Protein AF-A0A2S4VB01-F1 (afdb_monomer_lite)

Radius of gyration: 27.39 Å; chains: 1; bounding box: 59×39×83 Å

Structure (mmCIF, N/CA/C/O backbone):
data_AF-A0A2S4VB01-F1
#
_entry.id   AF-A0A2S4VB01-F1
#
loop_
_atom_site.group_PDB
_atom_site.id
_atom_site.type_symbol
_atom_site.label_atom_id
_atom_site.label_alt_id
_atom_site.label_comp_id
_atom_site.label_asym_id
_atom_site.label_entity_id
_atom_site.label_seq_id
_atom_site.pdbx_PDB_ins_code
_atom_site.Cartn_x
_atom_site.Cartn_y
_atom_site.Cartn_z
_atom_site.occupancy
_atom_site.B_iso_or_equiv
_atom_site.auth_seq_id
_atom_site.auth_comp_id
_atom_site.auth_asym_id
_atom_site.auth_atom_id
_atom_site.pdbx_PDB_model_num
ATOM 1 N N . MET A 1 1 ? 38.409 4.720 -45.500 1.00 62.50 1 MET A N 1
ATOM 2 C CA . MET A 1 1 ? 37.250 5.295 -44.773 1.00 62.50 1 MET A CA 1
ATOM 3 C C . MET A 1 1 ? 36.134 4.287 -44.474 1.00 62.50 1 MET A C 1
ATOM 5 O O . MET A 1 1 ? 35.565 4.387 -43.400 1.00 62.50 1 MET A O 1
ATOM 9 N N . GLN A 1 2 ? 35.847 3.297 -45.333 1.00 64.12 2 GLN A N 1
ATOM 10 C CA . GLN A 1 2 ? 34.682 2.405 -45.160 1.00 64.12 2 GLN A CA 1
ATOM 11 C C . GLN A 1 2 ? 34.760 1.414 -43.975 1.00 64.12 2 GLN A C 1
ATOM 13 O O . GLN A 1 2 ? 33.754 1.198 -43.312 1.00 64.12 2 GLN A O 1
ATOM 18 N N . ARG A 1 3 ? 35.943 0.881 -43.618 1.00 69.75 3 ARG A N 1
ATOM 19 C CA . ARG A 1 3 ? 36.080 -0.065 -42.481 1.00 69.75 3 ARG A CA 1
ATOM 20 C C . ARG A 1 3 ? 35.669 0.524 -41.124 1.00 69.75 3 ARG A C 1
ATOM 22 O O . ARG A 1 3 ? 34.986 -0.141 -40.361 1.00 69.75 3 ARG A O 1
ATOM 29 N N . LYS A 1 4 ? 36.000 1.796 -40.864 1.00 71.62 4 LYS A N 1
ATOM 30 C CA . LYS A 1 4 ? 35.592 2.498 -39.630 1.00 71.62 4 LYS A CA 1
ATOM 31 C C . LYS A 1 4 ? 34.082 2.751 -39.556 1.00 71.62 4 LYS A C 1
ATOM 33 O O . LYS A 1 4 ? 33.566 2.989 -38.472 1.00 71.62 4 LYS A O 1
ATOM 38 N N . HIS A 1 5 ? 33.389 2.771 -40.695 1.00 73.06 5 HIS A N 1
ATOM 39 C CA . HIS A 1 5 ? 31.940 2.950 -40.729 1.00 73.06 5 HIS A CA 1
ATOM 40 C C . HIS A 1 5 ? 31.223 1.641 -40.384 1.00 73.06 5 HIS A C 1
ATOM 42 O O . HIS A 1 5 ? 30.292 1.661 -39.592 1.00 73.06 5 HIS A O 1
ATOM 48 N N . VAL A 1 6 ? 31.697 0.513 -40.921 1.00 80.81 6 VAL A N 1
ATOM 49 C CA . VAL A 1 6 ? 31.142 -0.821 -40.632 1.00 80.81 6 VAL A CA 1
ATOM 50 C C . VAL A 1 6 ? 31.271 -1.156 -39.143 1.00 80.81 6 VAL A C 1
ATOM 52 O O . VAL A 1 6 ? 30.268 -1.418 -38.496 1.00 80.81 6 VAL A O 1
ATOM 55 N N . GLU A 1 7 ? 32.458 -0.975 -38.560 1.00 82.69 7 GLU A N 1
ATOM 56 C CA . GLU A 1 7 ? 32.696 -1.239 -37.131 1.00 82.69 7 GLU A CA 1
ATOM 57 C C . GLU A 1 7 ? 31.818 -0.375 -36.205 1.00 82.69 7 GLU A C 1
ATOM 59 O O . GLU A 1 7 ? 31.335 -0.840 -35.176 1.00 82.69 7 GLU A O 1
ATOM 64 N N . ARG A 1 8 ? 31.542 0.883 -36.588 1.00 79.69 8 ARG A N 1
ATOM 65 C CA . ARG A 1 8 ? 30.619 1.748 -35.833 1.00 79.69 8 ARG A CA 1
ATOM 66 C C . ARG A 1 8 ? 29.169 1.283 -35.922 1.00 79.69 8 ARG A C 1
ATOM 68 O O . ARG A 1 8 ? 28.436 1.448 -34.949 1.00 79.69 8 ARG A O 1
ATOM 75 N N . VAL A 1 9 ? 28.745 0.757 -37.070 1.00 86.25 9 VAL A N 1
ATOM 76 C CA . VAL A 1 9 ? 27.383 0.240 -37.257 1.00 86.25 9 VAL A CA 1
ATOM 77 C C . VAL A 1 9 ? 27.197 -1.047 -36.457 1.00 86.25 9 VAL A C 1
ATOM 79 O O . VAL A 1 9 ? 26.214 -1.151 -35.726 1.00 86.25 9 VAL A O 1
ATOM 82 N N . ASP A 1 10 ? 28.170 -1.957 -36.504 1.00 86.81 10 ASP A N 1
ATOM 83 C CA . ASP A 1 10 ? 28.144 -3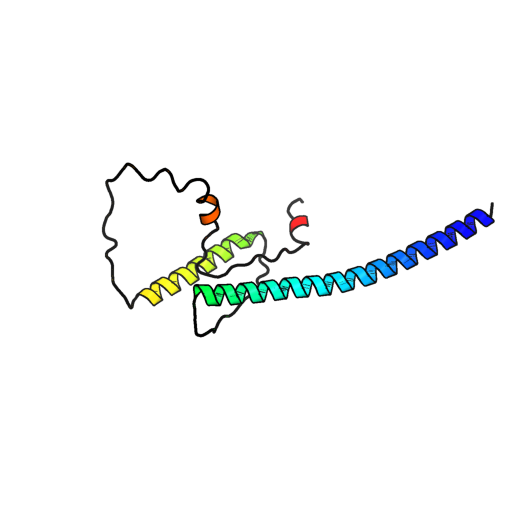.209 -35.742 1.00 86.81 10 ASP A CA 1
ATOM 84 C C . ASP A 1 10 ? 28.159 -2.944 -34.229 1.00 86.81 10 ASP A C 1
ATOM 86 O O . ASP A 1 10 ? 27.364 -3.512 -33.479 1.00 86.81 10 ASP A O 1
ATOM 90 N N . PHE A 1 11 ? 28.996 -2.004 -33.774 1.00 89.12 11 PHE A N 1
ATOM 91 C CA . PHE A 1 11 ? 29.035 -1.598 -32.369 1.00 89.12 11 PHE A CA 1
ATOM 92 C C . PHE A 1 11 ? 27.721 -0.951 -31.913 1.00 89.12 11 PHE A C 1
ATOM 94 O O . PHE A 1 11 ? 27.223 -1.255 -30.830 1.00 89.12 11 PHE A O 1
ATOM 101 N N . LYS A 1 12 ? 27.115 -0.094 -32.747 1.00 88.56 12 LYS A N 1
ATOM 102 C CA . LYS A 1 12 ? 25.806 0.500 -32.446 1.00 88.56 12 LYS A CA 1
ATOM 103 C C . LYS A 1 12 ? 24.723 -0.575 -32.346 1.00 88.56 12 LYS A C 1
ATOM 105 O O . LYS A 1 12 ? 23.930 -0.535 -31.413 1.00 88.56 12 LYS A O 1
ATOM 110 N N . PHE A 1 13 ? 24.706 -1.541 -33.263 1.00 89.38 13 PHE A N 1
ATOM 111 C CA . PHE A 1 13 ? 23.753 -2.650 -33.232 1.00 89.38 13 PHE A CA 1
ATOM 112 C C . PHE A 1 13 ? 23.899 -3.495 -31.956 1.00 89.38 13 PHE A C 1
ATOM 114 O O . PHE A 1 13 ? 22.904 -3.811 -31.305 1.00 89.38 13 PHE A O 1
ATOM 121 N N . PHE A 1 14 ? 25.135 -3.796 -31.549 1.00 91.62 14 PHE A N 1
ATOM 122 C CA . PHE A 1 14 ? 25.410 -4.532 -30.314 1.00 91.62 14 PHE A CA 1
ATOM 123 C C . PHE A 1 14 ? 24.959 -3.774 -29.054 1.00 91.62 14 PHE A C 1
ATOM 125 O O . PHE A 1 14 ? 24.368 -4.363 -28.143 1.00 91.62 14 PHE A O 1
ATOM 132 N N . LEU A 1 15 ? 25.195 -2.460 -29.001 1.00 91.81 15 LEU A N 1
ATOM 133 C CA . LEU A 1 15 ? 24.716 -1.625 -27.901 1.00 91.81 15 L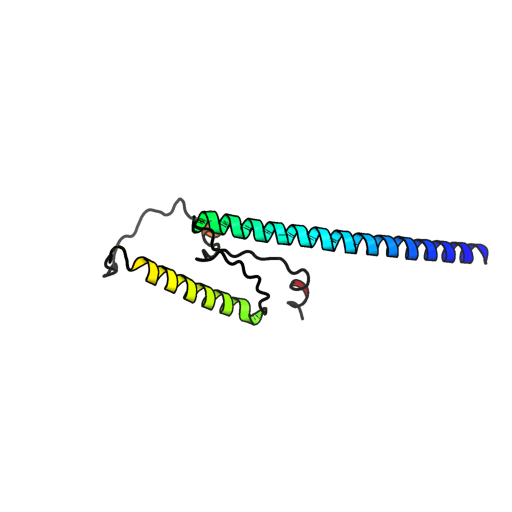EU A CA 1
ATOM 134 C C . LEU A 1 15 ? 23.186 -1.609 -27.843 1.00 91.81 15 LEU A C 1
ATOM 136 O O . LEU A 1 15 ? 22.622 -1.920 -26.803 1.00 91.81 15 LEU A O 1
ATOM 140 N N . GLU A 1 16 ? 22.498 -1.331 -28.947 1.00 91.69 16 GLU A N 1
ATOM 141 C CA . GLU A 1 16 ? 21.026 -1.307 -28.967 1.00 91.69 16 GLU A CA 1
ATOM 142 C C . GLU A 1 16 ? 20.428 -2.648 -28.508 1.00 91.69 16 GLU A C 1
ATOM 144 O O . GLU A 1 16 ? 19.475 -2.681 -27.723 1.00 91.69 16 GLU A O 1
ATOM 149 N N . HIS A 1 17 ? 21.028 -3.766 -28.929 1.00 91.62 17 HIS A N 1
ATOM 150 C CA . HIS A 1 17 ? 20.595 -5.095 -28.512 1.00 91.62 17 HIS A CA 1
ATOM 151 C C . HIS A 1 17 ? 20.814 -5.348 -27.009 1.00 91.62 17 HIS A C 1
ATOM 153 O O . HIS A 1 17 ? 19.878 -5.736 -26.310 1.00 91.62 17 HIS A O 1
ATOM 159 N N . SER A 1 18 ? 22.016 -5.084 -26.482 1.00 89.81 18 SER A N 1
ATOM 160 C CA . SER A 1 18 ? 22.328 -5.303 -25.057 1.00 89.81 18 SER A CA 1
ATOM 161 C C . SER A 1 18 ? 21.511 -4.402 -24.123 1.00 89.81 18 SER A C 1
ATOM 163 O O . SER A 1 18 ? 21.047 -4.848 -23.073 1.00 89.81 18 SER A O 1
ATOM 165 N N . LEU A 1 19 ? 21.268 -3.156 -24.531 1.00 92.94 19 LEU A N 1
ATOM 166 C CA . LEU A 1 19 ? 20.432 -2.204 -23.804 1.00 92.94 19 LEU A CA 1
ATOM 167 C C . LEU A 1 19 ? 18.968 -2.665 -23.781 1.00 92.94 19 LEU A C 1
ATOM 169 O O . LEU A 1 19 ? 18.325 -2.611 -22.733 1.00 92.94 19 LEU A O 1
ATOM 173 N N . SER A 1 20 ? 18.452 -3.179 -24.900 1.00 93.69 20 SER A N 1
ATOM 174 C CA . SER A 1 20 ? 17.084 -3.710 -24.983 1.00 93.69 20 SER A CA 1
ATOM 175 C C . SER A 1 20 ? 16.872 -4.916 -24.062 1.00 93.69 20 SER A C 1
ATOM 177 O O . SER A 1 20 ? 15.870 -4.985 -23.346 1.00 93.69 20 SER A O 1
ATOM 179 N N . GLU A 1 21 ? 17.832 -5.842 -24.028 1.00 94.19 21 GLU A N 1
ATOM 180 C CA . GLU A 1 21 ? 17.788 -7.008 -23.139 1.00 94.19 21 GLU A CA 1
ATOM 181 C C . GLU A 1 21 ? 17.858 -6.600 -21.660 1.00 94.19 21 GLU A C 1
ATOM 183 O O . GLU A 1 21 ? 17.075 -7.093 -20.841 1.00 94.19 21 GLU A O 1
ATOM 188 N N . LEU A 1 22 ? 18.726 -5.641 -21.318 1.00 94.94 22 LEU A N 1
ATOM 189 C CA . LEU A 1 22 ? 18.834 -5.120 -19.956 1.00 94.94 22 LEU A CA 1
ATOM 190 C C . LEU A 1 22 ? 17.535 -4.443 -19.500 1.00 94.94 22 LEU A C 1
ATOM 192 O O . LEU A 1 22 ? 17.082 -4.669 -18.378 1.00 94.94 22 LEU A O 1
ATOM 196 N N . LEU A 1 23 ? 16.908 -3.645 -20.367 1.00 94.75 23 LEU A N 1
ATOM 197 C CA . LEU A 1 23 ? 15.627 -3.004 -20.073 1.00 94.75 23 LEU A CA 1
ATOM 198 C C . LEU A 1 23 ? 14.512 -4.032 -19.868 1.00 94.75 23 LEU A C 1
ATOM 200 O O . LEU A 1 23 ? 13.703 -3.876 -18.949 1.00 94.75 23 LEU A O 1
ATOM 204 N N . ARG A 1 24 ? 14.479 -5.101 -20.677 1.00 93.25 24 ARG A N 1
ATOM 205 C CA . ARG A 1 24 ? 13.509 -6.191 -20.504 1.00 93.25 24 ARG A CA 1
ATOM 206 C C . ARG A 1 24 ? 13.673 -6.852 -19.139 1.00 93.25 24 ARG A C 1
ATOM 208 O O . ARG A 1 24 ? 12.687 -6.989 -18.416 1.00 93.25 24 ARG A O 1
ATOM 215 N N . LEU A 1 25 ? 14.902 -7.223 -18.779 1.00 95.12 25 LEU A N 1
ATOM 216 C CA . LEU A 1 25 ? 15.194 -7.877 -17.505 1.00 95.12 25 LEU A CA 1
ATOM 217 C C . LEU A 1 25 ? 14.890 -6.959 -16.313 1.00 95.12 25 LEU A C 1
ATOM 219 O O . LEU A 1 25 ? 14.221 -7.368 -15.368 1.00 95.12 25 LEU A O 1
ATOM 223 N N . SER A 1 26 ? 15.316 -5.697 -16.387 1.00 95.50 26 SER A N 1
ATOM 224 C CA . SER A 1 26 ? 15.060 -4.694 -15.351 1.00 95.50 26 SER A CA 1
ATOM 225 C C . SER A 1 26 ? 13.562 -4.489 -15.112 1.00 95.50 26 SER A C 1
ATOM 227 O O . SER A 1 26 ? 13.114 -4.473 -13.968 1.00 95.50 26 SER A O 1
ATOM 229 N N . ARG A 1 27 ? 12.752 -4.422 -16.178 1.00 93.00 27 ARG A N 1
ATOM 230 C CA . ARG A 1 27 ? 11.295 -4.271 -16.066 1.00 93.00 27 ARG A CA 1
ATOM 231 C C . ARG A 1 27 ? 10.631 -5.453 -15.355 1.00 93.00 27 ARG A C 1
ATOM 233 O O . ARG A 1 27 ? 9.717 -5.229 -14.563 1.00 93.00 27 ARG A O 1
ATOM 240 N N . ILE A 1 28 ? 11.070 -6.680 -15.639 1.00 95.06 28 ILE A N 1
ATOM 241 C CA . ILE A 1 28 ? 10.546 -7.892 -14.989 1.00 95.06 28 ILE A CA 1
ATOM 242 C C . ILE A 1 28 ? 10.909 -7.871 -13.501 1.00 95.06 28 ILE A C 1
ATOM 244 O O . ILE A 1 28 ? 10.014 -7.883 -12.656 1.00 95.06 28 ILE A O 1
ATOM 248 N N . ASN A 1 29 ? 12.196 -7.699 -13.187 1.00 95.12 29 ASN A N 1
ATOM 249 C CA . ASN A 1 29 ? 12.688 -7.666 -11.807 1.00 95.12 29 ASN A CA 1
ATOM 250 C C . ASN A 1 29 ? 12.044 -6.539 -10.985 1.00 95.12 29 ASN A C 1
ATOM 252 O O . ASN A 1 29 ? 11.719 -6.726 -9.812 1.00 95.12 29 ASN A O 1
ATOM 256 N N . PHE A 1 30 ? 11.826 -5.368 -11.590 1.00 93.31 30 PHE A N 1
ATOM 257 C CA . PHE A 1 30 ? 11.140 -4.256 -10.937 1.00 93.31 30 PHE A CA 1
ATOM 258 C C . PHE A 1 30 ? 9.690 -4.606 -10.589 1.00 93.31 30 PHE A C 1
ATOM 260 O O . PHE A 1 30 ? 9.247 -4.317 -9.479 1.00 93.31 30 PHE A O 1
ATOM 267 N N . SER A 1 31 ? 8.956 -5.245 -11.506 1.00 93.75 31 SER A N 1
ATOM 268 C CA . SER A 1 31 ? 7.567 -5.646 -11.262 1.00 93.75 31 SER A CA 1
ATOM 269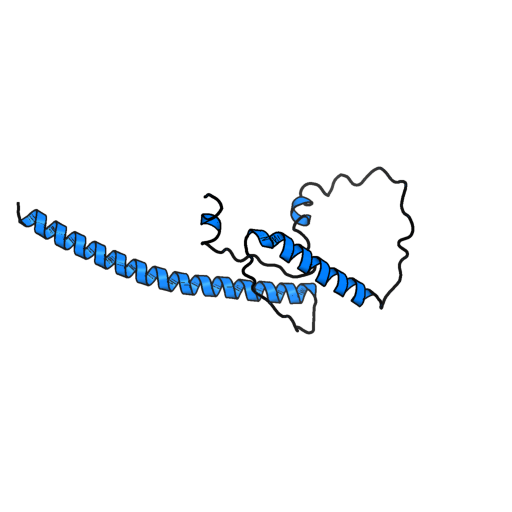 C C . SER A 1 31 ? 7.459 -6.660 -10.123 1.00 93.75 31 SER A C 1
ATOM 271 O O . SER A 1 31 ? 6.598 -6.515 -9.257 1.00 93.75 31 SER A O 1
ATOM 273 N N . GLU A 1 32 ? 8.348 -7.654 -10.096 1.00 94.50 32 GLU A N 1
ATOM 274 C CA . GLU A 1 32 ? 8.394 -8.669 -9.036 1.00 94.50 32 GLU A CA 1
ATOM 275 C C . GLU A 1 32 ? 8.764 -8.051 -7.684 1.00 94.50 32 GLU A C 1
ATOM 277 O O . GLU A 1 32 ? 8.082 -8.264 -6.681 1.00 94.50 32 GLU A O 1
ATOM 282 N N . THR A 1 33 ? 9.794 -7.202 -7.661 1.00 94.12 33 THR A N 1
ATOM 283 C CA . THR A 1 33 ? 10.226 -6.512 -6.438 1.00 94.12 33 THR A CA 1
ATOM 284 C C . THR A 1 33 ? 9.120 -5.608 -5.892 1.00 94.12 33 THR A C 1
ATOM 286 O O . THR A 1 33 ? 8.852 -5.606 -4.691 1.00 94.12 33 THR A O 1
ATOM 289 N N . PHE A 1 34 ? 8.432 -4.864 -6.763 1.00 91.50 34 PHE A N 1
ATOM 290 C CA . PHE A 1 34 ? 7.319 -4.008 -6.359 1.00 91.50 34 PHE A CA 1
ATOM 291 C C . PHE A 1 34 ? 6.167 -4.816 -5.751 1.00 91.50 34 PHE A C 1
ATOM 293 O O . PHE A 1 34 ? 5.624 -4.429 -4.716 1.00 91.50 34 PHE A O 1
ATOM 300 N N . GLN A 1 35 ? 5.831 -5.966 -6.340 1.00 93.50 35 GLN A N 1
ATOM 301 C CA . GLN A 1 35 ? 4.816 -6.860 -5.793 1.00 93.50 35 GLN A CA 1
ATOM 302 C C . GLN A 1 35 ? 5.190 -7.338 -4.379 1.00 93.50 35 GLN A C 1
ATOM 304 O O . GLN A 1 35 ? 4.354 -7.281 -3.476 1.00 93.50 35 GLN A O 1
ATOM 309 N N . VAL A 1 36 ? 6.445 -7.746 -4.156 1.00 95.31 36 VAL A N 1
ATOM 310 C CA . VAL A 1 36 ? 6.933 -8.162 -2.828 1.00 95.31 36 VAL A CA 1
ATOM 311 C C . VAL A 1 36 ? 6.833 -7.023 -1.810 1.00 95.31 36 VAL A C 1
ATOM 313 O O . VAL A 1 36 ? 6.377 -7.243 -0.687 1.00 95.31 36 VAL A O 1
ATOM 316 N N . ILE A 1 37 ? 7.188 -5.795 -2.198 1.00 92.25 37 ILE A N 1
ATOM 317 C CA . ILE A 1 37 ? 7.074 -4.614 -1.328 1.00 92.25 37 ILE A CA 1
ATOM 318 C C . ILE A 1 37 ? 5.615 -4.373 -0.914 1.00 92.25 37 ILE A C 1
ATOM 320 O O . ILE A 1 37 ? 5.341 -4.131 0.264 1.00 92.25 37 ILE A O 1
ATOM 324 N N . VAL A 1 38 ? 4.668 -4.477 -1.851 1.00 91.75 38 VAL A N 1
ATOM 325 C CA . VAL A 1 38 ? 3.234 -4.327 -1.553 1.00 91.75 38 VAL A CA 1
ATOM 326 C C . VAL A 1 38 ? 2.742 -5.448 -0.635 1.00 91.75 38 VAL A C 1
ATOM 328 O O . VAL A 1 38 ? 2.055 -5.166 0.346 1.00 91.75 38 VAL A O 1
ATOM 331 N N . HIS A 1 39 ? 3.126 -6.704 -0.883 1.00 93.81 39 HIS A N 1
ATOM 332 C CA . HIS A 1 39 ? 2.775 -7.815 0.008 1.00 93.81 39 HIS A CA 1
ATOM 333 C C . HIS A 1 39 ? 3.292 -7.596 1.430 1.00 93.81 39 HIS A C 1
ATOM 335 O O . HIS A 1 39 ? 2.546 -7.800 2.389 1.00 93.81 39 HIS A O 1
ATOM 341 N N . LEU A 1 40 ? 4.530 -7.119 1.580 1.00 93.94 40 LEU A N 1
ATOM 342 C CA . LEU A 1 40 ? 5.096 -6.820 2.891 1.00 93.94 40 LEU A CA 1
ATOM 343 C C . LEU A 1 40 ? 4.301 -5.721 3.610 1.00 93.94 40 LEU A C 1
ATOM 345 O O . LEU A 1 40 ? 4.073 -5.826 4.812 1.00 93.94 40 LEU A O 1
ATOM 349 N N . LYS A 1 41 ? 3.809 -4.709 2.883 1.00 91.25 41 LYS A N 1
ATOM 350 C CA . LYS A 1 41 ? 2.941 -3.661 3.447 1.00 91.25 41 LYS A CA 1
ATOM 351 C C . LYS A 1 41 ? 1.588 -4.190 3.907 1.00 91.25 41 LYS A C 1
ATOM 353 O O . LYS A 1 41 ? 1.125 -3.807 4.980 1.00 91.25 41 LYS A O 1
ATOM 358 N N . VAL A 1 42 ? 0.974 -5.098 3.151 1.00 91.94 42 VAL A N 1
ATOM 359 C CA . VAL A 1 42 ? -0.285 -5.743 3.562 1.00 91.94 42 VAL A CA 1
ATOM 360 C C . VAL A 1 42 ? -0.081 -6.560 4.839 1.00 91.94 42 VAL A C 1
ATOM 362 O O . VAL A 1 42 ? -0.880 -6.449 5.766 1.00 91.94 42 VAL A O 1
ATOM 365 N N . ILE A 1 43 ? 1.015 -7.320 4.925 1.00 93.31 43 ILE A N 1
ATOM 366 C CA . ILE A 1 43 ? 1.358 -8.099 6.123 1.00 93.31 43 ILE A CA 1
ATOM 367 C C . ILE A 1 43 ? 1.616 -7.175 7.321 1.00 93.31 43 ILE A C 1
ATOM 369 O O . ILE A 1 43 ? 1.077 -7.423 8.395 1.00 93.31 43 ILE A O 1
ATOM 373 N N . GLN A 1 44 ? 2.374 -6.086 7.140 1.00 91.50 44 GLN A N 1
ATOM 374 C CA . GLN A 1 44 ? 2.585 -5.071 8.183 1.00 91.50 44 GLN A CA 1
ATOM 375 C C . GLN A 1 44 ? 1.252 -4.498 8.684 1.00 91.50 44 GLN A C 1
ATOM 377 O O . GLN A 1 44 ? 1.015 -4.464 9.887 1.00 91.50 44 GLN A O 1
ATOM 382 N N . THR A 1 45 ? 0.345 -4.153 7.765 1.00 90.56 45 THR A N 1
ATOM 383 C CA . THR A 1 45 ? -0.995 -3.636 8.092 1.00 90.56 45 THR A CA 1
ATOM 384 C C . THR A 1 45 ? -1.8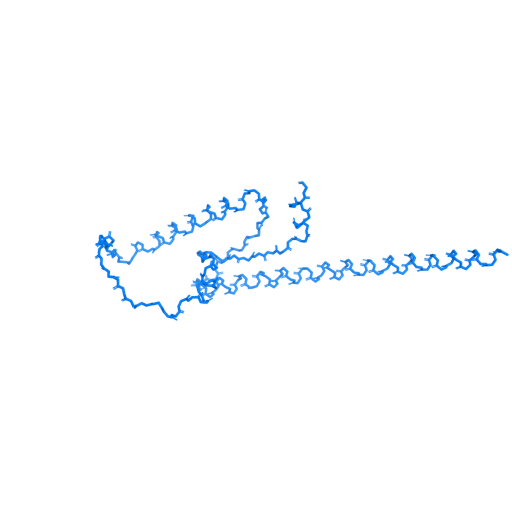19 -4.630 8.901 1.00 90.56 45 THR A C 1
ATOM 386 O O . THR A 1 45 ? -2.486 -4.260 9.867 1.00 90.56 45 THR A O 1
ATOM 389 N N . TYR A 1 46 ? -1.755 -5.907 8.533 1.00 90.12 46 TYR A N 1
ATOM 390 C CA . TYR A 1 46 ? -2.458 -6.966 9.245 1.00 90.12 46 TYR A CA 1
ATOM 391 C C . TYR A 1 46 ? -1.900 -7.183 10.658 1.00 90.12 46 TYR A C 1
ATOM 393 O O . TYR A 1 46 ? -2.671 -7.287 11.611 1.00 90.12 46 TYR A O 1
ATOM 401 N N . ILE A 1 47 ? -0.573 -7.198 10.815 1.00 92.25 47 ILE A N 1
ATOM 402 C CA . ILE A 1 47 ? 0.075 -7.348 12.124 1.00 92.25 47 ILE A CA 1
ATOM 403 C C . ILE A 1 47 ? -0.240 -6.149 13.024 1.00 92.25 47 ILE A C 1
ATOM 405 O O . ILE A 1 47 ? -0.588 -6.345 14.183 1.00 92.25 47 ILE A O 1
ATOM 409 N N . GLU A 1 48 ? -0.193 -4.920 12.510 1.00 88.50 48 GLU A N 1
ATOM 410 C CA . GLU A 1 48 ? -0.584 -3.744 13.297 1.00 88.50 48 GLU A CA 1
ATOM 411 C C . GLU A 1 48 ? -2.058 -3.779 13.703 1.00 88.50 48 GLU A C 1
ATOM 413 O O . GLU A 1 48 ? -2.388 -3.446 14.840 1.00 88.50 48 GLU A O 1
ATOM 418 N N . SER A 1 49 ? -2.939 -4.253 12.818 1.00 89.06 49 SER A N 1
ATOM 419 C CA . SER A 1 49 ? -4.358 -4.432 13.146 1.00 89.06 49 SER A CA 1
ATOM 420 C C . SER A 1 49 ? -4.547 -5.460 14.266 1.00 89.06 49 SER A C 1
ATOM 422 O O . SER A 1 49 ? -5.317 -5.224 15.193 1.00 89.06 49 SER A O 1
ATOM 424 N N . LEU A 1 50 ? -3.796 -6.567 14.238 1.00 90.50 50 LEU A N 1
ATOM 425 C CA . LEU A 1 50 ? -3.786 -7.552 15.323 1.00 90.50 50 LEU A CA 1
ATOM 426 C C . LEU A 1 50 ? -3.275 -6.962 16.642 1.00 90.50 50 LEU A C 1
ATOM 428 O O . LEU A 1 50 ? -3.859 -7.229 17.688 1.00 90.50 50 LEU A O 1
ATOM 432 N N . LEU A 1 51 ? -2.204 -6.166 16.602 1.00 88.38 51 LEU A N 1
ATOM 433 C CA . LEU A 1 51 ? -1.620 -5.556 17.799 1.00 88.38 51 LEU A CA 1
ATOM 434 C C . LEU A 1 51 ? -2.519 -4.470 18.402 1.00 88.38 51 LEU A C 1
ATOM 436 O O . LEU A 1 51 ? -2.532 -4.311 19.620 1.00 88.38 51 LEU A O 1
ATOM 440 N N . ARG A 1 52 ? -3.267 -3.733 17.572 1.00 83.38 52 ARG A N 1
ATOM 441 C CA . ARG A 1 52 ? -4.139 -2.642 18.025 1.00 83.38 52 ARG A CA 1
ATOM 442 C C . ARG A 1 52 ? -5.519 -3.122 18.475 1.00 83.38 52 ARG A C 1
ATOM 444 O O . ARG A 1 52 ? -6.024 -2.615 19.470 1.00 83.38 52 ARG A O 1
ATOM 451 N N . TYR A 1 53 ? -6.126 -4.073 17.763 1.00 86.00 53 TYR A N 1
ATOM 452 C CA . TYR A 1 53 ? -7.520 -4.481 18.002 1.00 86.00 53 TYR A CA 1
ATOM 453 C C . TYR A 1 53 ? -7.680 -5.909 18.547 1.00 86.00 53 TYR A C 1
ATOM 455 O O . TYR A 1 53 ? -8.747 -6.252 19.051 1.00 86.00 53 TYR A O 1
ATOM 463 N N . GLY A 1 54 ? -6.637 -6.743 18.507 1.00 85.56 54 GLY A N 1
ATOM 464 C CA . GLY A 1 54 ? -6.641 -8.073 19.119 1.00 85.56 54 GLY A CA 1
ATOM 465 C C . GLY A 1 54 ? -7.311 -9.167 18.280 1.00 85.56 54 GLY A C 1
ATOM 466 O O . GLY A 1 54 ? -7.110 -9.271 17.070 1.00 85.56 54 GLY A O 1
ATOM 467 N N . LEU A 1 55 ? -8.054 -10.055 18.936 1.00 84.25 55 LEU A N 1
ATOM 468 C CA . LEU A 1 55 ? -8.800 -11.154 18.317 1.00 84.25 55 LEU A CA 1
ATOM 469 C C . LEU A 1 55 ? -10.298 -10.940 18.561 1.00 84.25 55 LEU A C 1
ATOM 471 O O . LEU A 1 55 ? -10.658 -10.423 19.620 1.00 84.25 55 LEU A O 1
ATOM 475 N N . PRO A 1 56 ? -11.182 -11.397 17.657 1.00 80.50 56 PRO A N 1
ATOM 476 C CA . PRO A 1 56 ? -10.931 -12.195 16.449 1.00 80.50 56 PRO A CA 1
ATOM 477 C C . PRO A 1 56 ? -10.478 -11.371 15.228 1.00 80.50 56 PRO A C 1
ATOM 479 O O . PRO A 1 56 ? -10.856 -10.217 15.058 1.00 80.50 56 PRO A O 1
ATOM 482 N N . ALA A 1 57 ? -9.683 -11.986 14.348 1.00 75.25 57 ALA A N 1
ATOM 483 C CA . ALA A 1 57 ? -8.982 -11.317 13.246 1.00 75.25 57 ALA A CA 1
ATOM 484 C C . ALA A 1 57 ? -9.859 -11.029 12.006 1.00 75.25 57 ALA A C 1
ATOM 486 O O . ALA A 1 57 ? -9.558 -11.468 10.896 1.00 75.25 57 ALA A O 1
ATOM 487 N N . HIS A 1 58 ? -10.957 -10.296 12.180 1.00 85.25 58 HIS A N 1
ATOM 488 C CA . HIS A 1 58 ? -11.835 -9.881 11.081 1.00 85.25 58 HIS A CA 1
ATOM 489 C C . HIS A 1 58 ? -11.495 -8.467 10.600 1.00 85.25 58 HIS A C 1
ATOM 491 O O . HIS A 1 58 ? -12.272 -7.531 10.776 1.00 85.25 58 HIS A O 1
ATOM 497 N N . TYR A 1 59 ? -10.322 -8.313 9.984 1.00 86.25 59 TYR A N 1
ATOM 498 C CA . TYR A 1 59 ? -9.848 -7.024 9.474 1.00 86.25 59 TYR A CA 1
ATOM 499 C C . TYR A 1 59 ? -10.000 -6.925 7.958 1.00 86.25 59 TYR A C 1
ATOM 501 O O . TYR A 1 59 ? -9.731 -7.877 7.227 1.00 86.25 59 TYR A O 1
ATOM 509 N N . CYS A 1 60 ? -10.406 -5.748 7.482 1.00 86.75 60 CYS A N 1
ATOM 510 C CA . CYS A 1 60 ? -10.440 -5.417 6.063 1.00 86.75 60 CYS A CA 1
ATOM 511 C C . CYS A 1 60 ? -9.412 -4.322 5.784 1.00 86.75 60 CYS A C 1
ATOM 513 O O . CYS A 1 60 ? -9.519 -3.217 6.313 1.00 86.75 60 CYS A O 1
ATOM 515 N N . THR A 1 61 ? -8.429 -4.629 4.941 1.00 88.25 61 THR A N 1
ATOM 516 C CA . THR A 1 61 ? -7.451 -3.649 4.462 1.00 88.25 61 THR A CA 1
ATOM 517 C C . THR A 1 61 ? -7.905 -3.105 3.116 1.00 88.25 61 THR A C 1
ATOM 519 O O . THR A 1 61 ? -8.165 -3.872 2.190 1.00 88.25 61 THR A O 1
ATOM 522 N N . ILE A 1 62 ? -7.967 -1.780 2.991 1.00 89.44 62 ILE A N 1
ATOM 523 C CA . ILE A 1 62 ? -8.394 -1.098 1.767 1.00 89.44 62 ILE A CA 1
ATOM 524 C C . ILE A 1 62 ? -7.227 -0.268 1.236 1.00 89.44 62 ILE A C 1
ATOM 526 O O . ILE A 1 62 ? -6.631 0.521 1.964 1.00 89.44 62 ILE A O 1
ATOM 530 N N . MET A 1 63 ? -6.916 -0.423 -0.051 1.00 88.50 63 MET A N 1
ATOM 531 C CA . MET A 1 63 ? -5.945 0.423 -0.741 1.00 88.50 63 MET A CA 1
ATOM 532 C C . MET A 1 63 ? -6.684 1.542 -1.475 1.00 88.50 63 MET A C 1
ATOM 534 O O . MET A 1 63 ? -7.490 1.282 -2.367 1.00 88.50 63 MET A O 1
ATOM 538 N N . ILE A 1 64 ? -6.398 2.791 -1.112 1.00 87.38 64 ILE A N 1
ATOM 539 C CA . ILE A 1 64 ? -7.026 3.973 -1.711 1.00 87.38 64 ILE A CA 1
ATOM 540 C C . ILE A 1 64 ? -5.967 4.737 -2.501 1.00 87.38 64 ILE A C 1
ATOM 542 O O . ILE A 1 64 ? -4.883 5.013 -1.991 1.00 87.38 64 ILE A O 1
ATOM 546 N N . LYS A 1 65 ? -6.292 5.117 -3.741 1.00 86.31 65 LYS A N 1
ATOM 547 C CA . LYS A 1 65 ? -5.515 6.089 -4.516 1.00 86.31 65 LYS A CA 1
ATOM 548 C C . LYS A 1 65 ? -6.199 7.460 -4.428 1.00 86.31 65 LYS A C 1
ATOM 550 O O . LYS A 1 65 ? -7.113 7.717 -5.211 1.00 86.31 65 LYS A O 1
ATOM 555 N N . PRO A 1 66 ? -5.806 8.329 -3.483 1.00 83.19 66 PRO A N 1
ATOM 556 C CA . PRO A 1 66 ? -6.437 9.630 -3.318 1.00 83.19 66 PRO A CA 1
ATOM 557 C C . PRO A 1 66 ? -6.017 10.592 -4.431 1.00 83.19 66 PRO A C 1
ATOM 559 O O . PRO A 1 66 ? -4.870 10.595 -4.884 1.00 83.19 66 PRO A O 1
ATOM 562 N N . GLU A 1 67 ? -6.933 11.471 -4.830 1.00 83.12 67 GLU A N 1
ATOM 563 C CA . GLU A 1 67 ? -6.553 12.670 -5.572 1.00 83.12 67 GLU A CA 1
ATOM 564 C C . GLU A 1 67 ? -5.792 13.631 -4.644 1.00 83.12 67 GLU A C 1
ATOM 566 O O . GLU A 1 67 ? -6.204 13.818 -3.493 1.00 83.12 67 GLU A O 1
ATOM 571 N N . PRO A 1 68 ? -4.726 14.304 -5.117 1.00 77.31 68 PRO A N 1
ATOM 572 C CA . PRO A 1 68 ? -3.860 15.120 -4.260 1.00 77.31 68 PRO A CA 1
ATOM 573 C C . PRO A 1 68 ? -4.620 16.245 -3.542 1.00 77.31 68 PRO A C 1
ATOM 575 O O . PRO A 1 68 ? -4.315 16.573 -2.399 1.00 77.31 68 PRO A O 1
ATOM 578 N N . LYS A 1 69 ? -5.671 16.786 -4.170 1.00 78.75 69 LYS A N 1
ATOM 579 C CA . LYS A 1 69 ? -6.519 17.845 -3.597 1.00 78.75 69 LYS A CA 1
ATOM 580 C C . LYS A 1 69 ? -7.468 17.348 -2.502 1.00 78.75 69 LYS A C 1
ATOM 582 O O . LYS A 1 69 ? -7.902 18.135 -1.665 1.00 78.75 69 LYS A O 1
ATOM 587 N N . ASN A 1 70 ? -7.803 16.059 -2.511 1.00 82.62 70 ASN A N 1
ATOM 588 C CA . ASN A 1 70 ? -8.838 15.480 -1.657 1.00 82.62 70 ASN A CA 1
ATOM 589 C C . ASN A 1 70 ? -8.272 14.639 -0.504 1.00 82.62 70 ASN A C 1
ATOM 591 O O . ASN A 1 70 ? -9.039 14.262 0.377 1.00 82.62 70 ASN A O 1
ATOM 595 N N . LEU A 1 71 ? -6.952 14.412 -0.448 1.00 82.88 71 LEU A N 1
ATOM 596 C CA . LEU A 1 71 ? -6.282 13.646 0.615 1.00 82.88 71 LEU A CA 1
ATOM 597 C C . LEU A 1 71 ? -6.721 14.086 2.022 1.00 82.88 71 LEU A C 1
ATOM 599 O O . LEU A 1 71 ? -7.212 13.274 2.799 1.00 82.88 71 LEU A O 1
ATOM 603 N N . LYS A 1 72 ? -6.616 15.388 2.320 1.00 83.56 72 LYS A N 1
ATOM 604 C CA . LYS A 1 72 ? -6.966 15.939 3.640 1.00 83.56 72 LYS A CA 1
ATOM 605 C C . LYS A 1 72 ? -8.445 15.741 3.984 1.00 83.56 72 LYS A C 1
ATOM 607 O O . LYS A 1 72 ? -8.778 15.475 5.132 1.00 83.56 72 LYS A O 1
ATOM 612 N N . LYS A 1 73 ? -9.333 15.838 2.987 1.00 86.94 73 LYS A N 1
ATOM 613 C CA . LYS A 1 73 ? -10.777 15.624 3.175 1.00 86.94 73 LYS A CA 1
ATOM 614 C C . LYS A 1 73 ? -11.084 14.162 3.488 1.00 86.94 73 LYS A C 1
ATOM 616 O O . LYS A 1 73 ? -11.859 13.904 4.401 1.00 86.94 73 LYS A O 1
ATOM 621 N N . ILE A 1 74 ? -10.453 13.233 2.766 1.00 86.69 74 ILE A N 1
ATOM 622 C CA . ILE A 1 74 ? -10.610 11.789 2.983 1.00 86.69 74 ILE A CA 1
ATOM 623 C C . ILE A 1 74 ? -10.135 11.418 4.389 1.00 86.69 74 ILE A C 1
ATOM 625 O O . ILE A 1 74 ? -10.877 10.769 5.118 1.00 86.69 74 ILE A O 1
ATOM 629 N N . LEU A 1 75 ? -8.949 11.882 4.799 1.00 85.88 75 LEU A N 1
ATOM 630 C CA . LEU A 1 75 ? -8.418 11.623 6.142 1.00 85.88 75 LEU A CA 1
ATOM 631 C C . LEU A 1 75 ? -9.326 12.193 7.239 1.00 85.88 75 LEU A C 1
ATOM 633 O O . LEU A 1 75 ? -9.643 11.489 8.195 1.00 85.88 75 LEU A O 1
ATOM 637 N N . HIS A 1 76 ? -9.818 13.424 7.070 1.00 86.62 76 HIS A N 1
ATOM 638 C CA . HIS A 1 76 ? -10.748 14.037 8.020 1.00 86.62 76 HIS A CA 1
ATOM 639 C C . HIS A 1 76 ? -12.072 13.262 8.130 1.00 86.62 76 HIS A C 1
ATOM 641 O O . HIS A 1 76 ? -12.564 13.021 9.230 1.00 86.62 76 HIS A O 1
ATOM 647 N N . GLN A 1 77 ? -12.664 12.853 7.002 1.00 87.88 77 GLN A N 1
ATOM 648 C CA . GLN A 1 77 ? -13.895 12.053 7.005 1.00 87.88 77 GLN A CA 1
ATOM 649 C C . GLN A 1 77 ? -13.684 10.680 7.651 1.00 87.88 77 GLN A C 1
ATOM 651 O O . GLN A 1 77 ? -14.535 10.233 8.417 1.00 87.88 77 GLN A O 1
ATOM 656 N N . LEU A 1 78 ? -12.549 10.036 7.372 1.00 86.25 78 LEU A N 1
ATOM 657 C CA . LEU A 1 78 ? -12.220 8.722 7.913 1.00 86.25 78 LEU A CA 1
ATOM 658 C C . LEU A 1 78 ? -12.009 8.780 9.429 1.00 86.25 78 LEU A C 1
ATOM 660 O O . LEU A 1 78 ? -12.595 7.980 10.152 1.00 86.25 78 LEU A O 1
ATOM 664 N N . SER A 1 79 ? -11.261 9.774 9.916 1.00 86.12 79 SER A N 1
ATOM 665 C CA . SER A 1 79 ? -11.108 10.011 11.355 1.00 86.12 79 SER A CA 1
ATOM 666 C C . SER A 1 79 ? -12.459 10.300 12.014 1.00 86.12 79 SER A C 1
ATOM 668 O O . SER A 1 79 ? -12.824 9.628 12.970 1.00 86.12 79 SER A O 1
ATOM 670 N N . SER A 1 80 ? -13.282 11.194 11.455 1.00 86.00 80 SER A N 1
ATOM 671 C CA . SER A 1 80 ? -14.608 11.477 12.024 1.00 86.00 80 SER A CA 1
ATOM 672 C C . SER A 1 80 ? -15.502 10.232 12.127 1.00 86.00 80 SER A C 1
ATOM 674 O O . SER A 1 80 ? -16.277 10.122 13.078 1.00 86.00 80 SER A O 1
ATOM 676 N N . PHE A 1 81 ? -15.427 9.315 11.158 1.00 86.12 81 PHE A N 1
ATOM 677 C CA . PHE A 1 81 ? -16.204 8.077 11.163 1.00 86.12 81 PHE A CA 1
ATOM 678 C C . PHE A 1 81 ? -15.716 7.095 12.239 1.00 86.12 81 PHE A C 1
ATOM 680 O O . PHE A 1 81 ? -16.531 6.577 13.005 1.00 86.12 81 PHE A O 1
ATOM 687 N N . TYR A 1 82 ? -14.401 6.874 12.340 1.00 81.81 82 TYR A N 1
ATOM 688 C CA . TYR A 1 82 ? -13.827 5.944 13.319 1.00 81.81 82 TYR A CA 1
ATOM 689 C C . TYR A 1 82 ? -13.916 6.450 14.764 1.00 81.81 82 TYR A C 1
ATOM 691 O O . TYR A 1 82 ? -14.287 5.669 15.640 1.00 81.81 82 TYR A O 1
ATOM 699 N N . ASN A 1 83 ? -13.743 7.752 15.009 1.00 81.12 83 ASN A N 1
ATOM 700 C CA . ASN A 1 83 ? -13.921 8.328 16.347 1.00 81.12 83 ASN A CA 1
ATOM 701 C C . ASN A 1 83 ? -15.371 8.140 16.851 1.00 81.12 83 ASN A C 1
ATOM 703 O O . ASN A 1 83 ? -15.620 7.881 18.030 1.00 81.12 83 ASN A O 1
ATOM 707 N N . SER A 1 84 ? -16.362 8.243 15.952 1.00 79.12 84 SER A N 1
ATOM 708 C CA . SER A 1 84 ? -17.768 8.010 16.308 1.00 79.12 84 SER A CA 1
ATOM 709 C C . SER A 1 84 ? -18.053 6.545 16.653 1.00 79.12 84 SER A C 1
ATOM 711 O O . SER A 1 84 ? -18.938 6.283 17.469 1.00 79.12 84 SER A O 1
ATOM 713 N N . LEU A 1 85 ? -17.349 5.593 16.036 1.00 74.56 85 LEU A N 1
ATOM 714 C CA . LEU A 1 85 ? -17.494 4.166 16.332 1.00 74.56 85 LEU A CA 1
ATOM 715 C C . LEU A 1 85 ? -16.976 3.836 17.737 1.00 74.56 85 LEU A C 1
ATOM 717 O O . LEU A 1 85 ? -17.642 3.108 18.471 1.00 74.56 85 LEU A O 1
ATOM 721 N N . GLU A 1 86 ? -15.851 4.420 18.149 1.00 67.62 86 GLU A N 1
ATOM 722 C CA . GLU A 1 86 ? -15.306 4.234 19.498 1.00 67.62 86 GLU A CA 1
ATOM 723 C C . GLU A 1 86 ? -16.201 4.865 20.577 1.00 67.62 86 GLU A C 1
ATOM 725 O O . GLU A 1 86 ? -16.512 4.227 21.590 1.00 67.62 86 GLU A O 1
ATOM 730 N N . SER A 1 87 ? -16.713 6.078 20.333 1.00 63.94 87 SER A N 1
ATOM 731 C CA . SER A 1 87 ? -17.683 6.715 21.234 1.00 63.94 87 SER A CA 1
ATOM 732 C C . SER A 1 87 ? -18.954 5.877 21.412 1.00 63.94 87 SER A C 1
ATOM 734 O O . SER A 1 87 ? -19.590 5.945 22.461 1.00 63.94 87 SER A O 1
ATOM 736 N N . ASN A 1 88 ? -19.338 5.088 20.406 1.00 59.88 88 ASN A N 1
ATOM 737 C CA . ASN A 1 88 ? -20.491 4.200 20.503 1.00 59.88 88 ASN A CA 1
ATOM 738 C C . ASN A 1 88 ? -20.171 2.893 21.243 1.00 59.88 88 ASN A C 1
ATOM 740 O O . ASN A 1 88 ? -21.034 2.376 21.952 1.00 59.88 88 ASN A O 1
ATOM 744 N N . ASN A 1 89 ? -18.939 2.389 21.126 1.00 57.59 89 ASN A N 1
ATOM 745 C CA . ASN A 1 89 ? -18.484 1.156 21.776 1.00 57.59 89 ASN A CA 1
ATOM 746 C C . ASN A 1 89 ? -18.212 1.345 23.285 1.00 57.59 89 ASN A C 1
ATOM 748 O O . ASN A 1 89 ? -18.333 0.411 24.073 1.00 57.59 89 ASN A O 1
ATOM 752 N N . THR A 1 90 ? -17.911 2.575 23.708 1.00 55.03 90 THR A N 1
ATOM 753 C CA . THR A 1 90 ? -17.689 2.959 25.117 1.00 55.03 90 THR A CA 1
ATOM 754 C C . THR A 1 90 ? -18.977 3.240 25.903 1.00 55.03 90 THR A C 1
ATOM 756 O O . THR A 1 90 ? -18.933 3.433 27.119 1.00 55.03 90 THR A O 1
ATOM 759 N N . ASN A 1 91 ? -20.155 3.149 25.272 1.00 49.28 91 ASN A N 1
ATOM 760 C CA . ASN A 1 91 ? -21.455 3.288 25.948 1.00 49.28 91 ASN A CA 1
ATOM 761 C C . ASN A 1 91 ? -21.794 2.131 26.920 1.00 49.28 91 ASN A C 1
ATOM 763 O O . ASN A 1 91 ? -22.848 2.157 27.556 1.00 49.28 91 ASN A O 1
ATOM 767 N N . GLY A 1 92 ? -20.910 1.135 27.061 1.00 52.56 92 GLY A N 1
ATOM 768 C CA . GLY A 1 92 ? -21.027 0.024 28.012 1.00 52.56 92 GLY A CA 1
ATOM 769 C C . GLY A 1 92 ? -20.232 0.171 29.316 1.00 52.56 92 GLY A C 1
ATOM 770 O O . GLY A 1 92 ? -20.412 -0.648 30.214 1.00 52.56 92 GLY A O 1
ATOM 771 N N . SER A 1 93 ? -19.380 1.190 29.477 1.00 44.00 93 SER A N 1
ATOM 772 C CA . SER A 1 93 ? -18.592 1.346 30.708 1.00 44.00 93 SER A CA 1
ATOM 773 C C . SER A 1 93 ? -18.305 2.809 31.035 1.00 44.00 93 SER A C 1
ATOM 775 O O . SER A 1 93 ? -17.468 3.458 30.416 1.00 44.00 93 SER A O 1
ATOM 777 N N . THR A 1 94 ? -18.973 3.277 32.093 1.00 38.91 94 THR A N 1
ATOM 778 C CA . THR A 1 94 ? -18.679 4.489 32.880 1.00 38.91 94 THR A CA 1
ATOM 779 C C . THR A 1 94 ? -18.727 5.833 32.147 1.00 38.91 94 THR A C 1
ATOM 781 O O . THR A 1 94 ? -17.744 6.340 31.618 1.00 38.91 94 THR A O 1
ATOM 784 N N . LYS A 1 95 ? -19.883 6.496 32.290 1.00 46.91 95 LYS A N 1
ATOM 785 C CA . LYS A 1 95 ? -19.989 7.960 32.332 1.00 46.91 95 LYS A CA 1
ATOM 786 C C . LYS A 1 95 ? -18.991 8.519 33.358 1.00 46.91 95 LYS A C 1
ATOM 788 O O . LYS A 1 95 ? -19.309 8.577 34.544 1.00 46.91 95 LYS A O 1
ATOM 793 N N . THR A 1 96 ? -17.831 8.982 32.908 1.00 38.69 96 THR A N 1
ATOM 794 C CA . THR A 1 96 ? -17.006 9.910 33.690 1.00 38.69 96 THR A CA 1
ATOM 795 C C . THR A 1 96 ? -17.331 11.322 33.225 1.00 38.69 96 THR A C 1
ATOM 797 O O . THR A 1 96 ? -17.093 11.700 32.080 1.00 38.69 96 THR A O 1
ATOM 800 N N . ASN A 1 97 ? -17.961 12.075 34.124 1.00 42.41 97 ASN A N 1
ATOM 801 C CA . ASN A 1 97 ? -18.383 13.461 33.963 1.00 42.41 97 ASN A CA 1
ATOM 802 C C . ASN A 1 97 ? -17.278 14.352 33.362 1.00 42.41 97 ASN A C 1
ATOM 804 O O . ASN A 1 97 ? -16.354 14.745 34.069 1.00 42.41 97 ASN A O 1
ATOM 808 N N . LYS A 1 98 ? -17.425 14.789 32.105 1.00 42.78 98 LYS A N 1
ATOM 809 C CA . LYS A 1 98 ? -16.790 16.026 31.619 1.00 42.78 98 LYS A CA 1
ATOM 810 C C . LYS A 1 98 ? -17.641 17.221 32.056 1.00 42.78 98 LYS A C 1
ATOM 812 O O . LYS A 1 98 ? -18.340 17.828 31.255 1.00 42.78 98 LYS A O 1
ATOM 817 N N . ASN A 1 99 ? -17.584 17.543 33.346 1.00 43.69 99 ASN A N 1
ATOM 818 C CA . ASN A 1 99 ? -17.991 18.847 33.860 1.00 43.69 99 ASN A CA 1
ATOM 819 C C . ASN A 1 99 ? -16.742 19.571 34.373 1.00 43.69 99 ASN A C 1
ATOM 821 O O . ASN A 1 99 ? -16.147 19.133 35.348 1.00 43.69 99 ASN A O 1
ATOM 825 N N . LYS A 1 100 ? -16.414 20.692 33.716 1.00 44.47 100 LYS A N 1
ATOM 826 C CA . LYS A 1 100 ? -15.610 21.827 34.207 1.00 44.47 100 LYS A CA 1
ATOM 827 C C . LYS A 1 100 ? -14.236 21.506 34.817 1.00 44.47 100 LYS A C 1
ATOM 829 O O . LYS A 1 100 ? -14.123 21.290 36.017 1.00 44.47 100 LYS A O 1
ATOM 834 N N . LEU A 1 101 ? -13.185 21.683 34.018 1.00 39.75 101 LEU A N 1
ATOM 835 C CA . LEU A 1 101 ? -11.873 22.086 34.530 1.00 39.75 101 LEU A CA 1
ATOM 836 C C . LEU A 1 101 ? -11.381 23.298 33.734 1.00 39.75 101 LEU A C 1
ATOM 838 O O . LEU A 1 101 ? -10.439 23.229 32.955 1.00 39.75 101 LEU A O 1
ATOM 842 N N . ASP A 1 102 ? -12.096 24.406 33.911 1.00 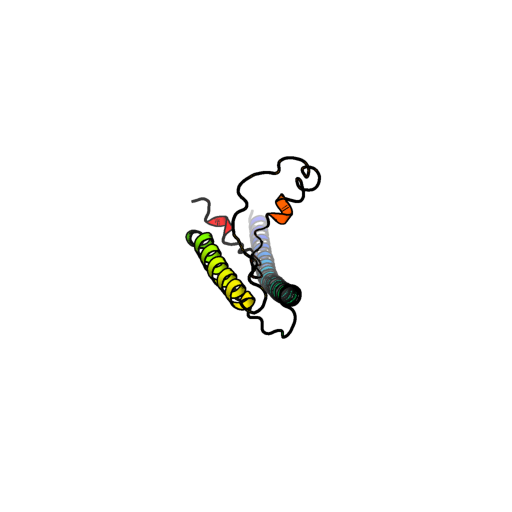42.44 102 ASP A N 1
ATOM 843 C CA . ASP A 1 102 ? -11.479 25.722 33.819 1.00 42.44 102 ASP A CA 1
ATOM 844 C C . ASP A 1 102 ? -10.817 25.983 35.178 1.00 42.44 102 ASP A C 1
ATOM 846 O O . ASP A 1 102 ? -11.482 25.858 36.211 1.00 42.44 102 ASP A O 1
ATOM 850 N N . LYS A 1 103 ? -9.558 26.439 35.136 1.00 44.53 103 LYS A N 1
ATOM 851 C CA . LYS A 1 103 ? -8.806 27.144 36.196 1.00 44.53 103 LYS A CA 1
ATOM 852 C C . LYS A 1 103 ? -7.882 26.304 37.109 1.00 44.53 103 LYS A C 1
ATOM 854 O O . LYS A 1 103 ? -8.339 25.608 38.005 1.00 44.53 103 LYS A O 1
ATOM 859 N N . GLN A 1 104 ? -6.577 26.584 36.946 1.00 38.72 104 GLN A N 1
ATOM 860 C CA . GLN A 1 104 ? -5.402 26.205 37.762 1.00 38.72 104 GLN A CA 1
ATOM 861 C C . GLN A 1 104 ? -5.020 24.721 37.648 1.00 38.72 104 GLN A C 1
ATOM 863 O O . GLN A 1 104 ? -5.791 23.849 38.007 1.00 38.72 104 GLN A O 1
ATOM 868 N N . ILE A 1 105 ? -3.849 24.374 37.111 1.00 38.31 105 ILE A N 1
ATOM 869 C CA . ILE A 1 105 ? -2.555 24.490 37.798 1.00 38.31 105 ILE A CA 1
ATOM 870 C C . ILE A 1 105 ? -1.448 24.736 36.757 1.00 38.31 105 ILE A C 1
ATOM 872 O O . ILE A 1 105 ? -1.281 23.964 35.817 1.00 38.31 105 ILE A O 1
ATOM 876 N N . ASN A 1 106 ? -0.723 25.840 36.942 1.00 35.12 106 ASN A N 1
ATOM 877 C CA . ASN A 1 106 ? 0.605 26.050 36.378 1.00 35.12 106 ASN A CA 1
ATOM 878 C C . ASN A 1 106 ? 1.624 25.202 37.147 1.00 35.12 106 ASN A C 1
ATOM 880 O O . ASN A 1 106 ? 1.442 24.954 38.338 1.00 35.12 106 ASN A O 1
ATOM 884 N N . ASP A 1 107 ? 2.735 24.952 36.463 1.00 38.56 107 ASP A N 1
ATOM 885 C CA . ASP A 1 107 ? 4.056 24.570 36.961 1.00 38.56 107 ASP A CA 1
ATOM 886 C C . ASP A 1 107 ? 4.349 23.076 37.160 1.00 38.56 107 ASP A C 1
ATOM 888 O O . ASP A 1 107 ? 3.839 22.420 38.066 1.00 38.56 107 ASP A O 1
ATOM 892 N N . SER A 1 108 ? 5.354 22.633 36.393 1.00 40.59 108 SER A N 1
ATOM 893 C CA . SER A 1 108 ? 6.174 21.420 36.558 1.00 40.59 108 SER A CA 1
ATOM 894 C C . SER A 1 108 ? 5.733 20.154 35.807 1.00 40.59 108 SER A C 1
ATOM 896 O O . SER A 1 108 ? 5.399 19.162 36.442 1.00 40.59 108 SER A O 1
ATOM 898 N N . ASP A 1 109 ? 5.837 20.137 34.469 1.00 40.50 109 ASP A N 1
ATOM 899 C CA . ASP A 1 109 ? 6.260 18.901 33.767 1.00 40.50 109 ASP A CA 1
ATOM 900 C C . ASP A 1 109 ? 6.940 19.166 32.403 1.00 40.50 109 ASP A C 1
ATOM 902 O O . ASP A 1 109 ? 6.732 18.483 31.400 1.00 40.50 109 ASP A O 1
ATOM 906 N N . GLU A 1 110 ? 7.770 20.211 32.348 1.00 49.16 110 GLU A N 1
ATOM 907 C CA . GLU A 1 110 ? 8.501 20.634 31.149 1.00 49.16 110 GLU A CA 1
ATOM 908 C C . GLU A 1 110 ? 9.933 20.064 31.139 1.00 49.16 110 GLU A C 1
ATOM 910 O O . GLU A 1 110 ? 10.891 20.825 31.174 1.00 49.16 110 GLU A O 1
ATOM 915 N N . VAL A 1 111 ? 10.127 18.732 31.144 1.00 45.00 111 VAL A N 1
ATOM 916 C CA . VAL A 1 111 ? 11.488 18.154 30.943 1.00 45.00 111 VAL A CA 1
ATOM 917 C C . VAL A 1 111 ? 11.545 16.857 30.110 1.00 45.00 111 VAL A C 1
ATOM 919 O O . VAL A 1 111 ? 12.601 16.554 29.564 1.00 45.00 111 VAL A O 1
ATOM 922 N N . ILE A 1 112 ? 10.459 16.096 29.908 1.00 47.34 112 ILE A N 1
ATOM 923 C CA . ILE A 1 112 ? 10.547 14.789 29.194 1.00 47.34 112 ILE A CA 1
ATOM 924 C C . ILE A 1 112 ? 9.918 14.804 27.780 1.00 47.34 112 ILE A C 1
ATOM 926 O O . ILE A 1 112 ? 10.055 13.853 27.013 1.00 47.34 112 ILE A O 1
ATOM 930 N N . GLY A 1 113 ? 9.272 15.900 27.373 1.00 53.22 113 GLY A N 1
ATOM 931 C CA . GLY A 1 113 ? 8.402 15.899 26.189 1.00 53.22 113 GLY A CA 1
ATOM 932 C C . GLY A 1 113 ? 8.979 16.410 24.864 1.00 53.22 113 GLY A C 1
ATOM 933 O O . GLY A 1 113 ? 8.373 16.148 23.837 1.00 53.22 113 GLY A O 1
ATOM 934 N N . GLY A 1 114 ? 10.097 17.142 24.830 1.00 59.59 114 GLY A N 1
ATOM 935 C CA . GLY A 1 114 ? 10.427 17.992 23.667 1.00 59.59 114 GLY A CA 1
ATOM 936 C C . GLY A 1 114 ? 10.843 17.255 22.387 1.00 59.59 114 GLY A C 1
ATOM 937 O O . GLY A 1 114 ? 10.363 17.567 21.300 1.00 59.59 114 GLY A O 1
ATOM 938 N N . GLU A 1 115 ? 11.715 16.253 22.497 1.00 54.34 115 GLU A N 1
ATOM 939 C CA . GLU A 1 115 ? 12.274 15.568 21.318 1.00 54.34 115 GLU A CA 1
ATOM 940 C C . GLU A 1 115 ? 11.370 14.427 20.825 1.00 54.34 115 GLU A C 1
ATOM 942 O O . GLU A 1 115 ? 11.244 14.191 19.622 1.00 54.34 115 GLU A O 1
ATOM 947 N N . TYR A 1 116 ? 10.659 13.774 21.750 1.00 48.25 116 TYR A N 1
ATOM 948 C CA . TYR A 1 116 ? 9.697 12.714 21.442 1.00 48.25 116 TYR A CA 1
ATOM 949 C C . TYR A 1 116 ? 8.304 13.247 21.084 1.00 48.25 116 TYR A C 1
ATOM 951 O O . TYR A 1 116 ? 7.536 12.501 20.479 1.00 48.25 116 TYR A O 1
ATOM 959 N N . ALA A 1 117 ? 7.983 14.520 21.368 1.00 52.81 117 ALA A N 1
ATOM 960 C CA . ALA A 1 117 ? 6.728 15.147 20.939 1.00 52.81 117 ALA A CA 1
ATOM 961 C C . ALA A 1 117 ? 6.544 15.058 19.424 1.00 52.81 117 ALA A C 1
ATOM 963 O O . ALA A 1 117 ? 5.497 14.615 18.984 1.00 52.81 117 ALA A O 1
ATOM 964 N N . SER A 1 118 ? 7.577 15.342 18.626 1.00 55.00 118 SER A N 1
ATOM 965 C CA . SER A 1 118 ? 7.502 15.240 17.157 1.00 55.00 118 SER A CA 1
ATOM 966 C C . SER A 1 118 ? 7.274 13.805 16.639 1.00 55.00 118 SER A C 1
ATOM 968 O O . SER A 1 118 ? 6.709 13.594 15.567 1.00 55.00 118 SER A O 1
ATOM 970 N N . VAL A 1 119 ? 7.693 12.793 17.410 1.00 52.59 119 VAL A N 1
ATOM 971 C CA . VAL A 1 119 ? 7.494 11.365 17.100 1.00 52.59 119 VAL A CA 1
ATOM 972 C C . VAL A 1 119 ? 6.101 10.895 17.535 1.00 52.59 119 VAL A C 1
ATOM 974 O O . VAL A 1 119 ? 5.510 10.046 16.865 1.00 52.59 119 VAL A O 1
ATOM 977 N N . LEU A 1 120 ? 5.578 11.464 18.625 1.00 51.16 120 LEU A N 1
ATOM 978 C CA . LEU A 1 120 ? 4.207 11.293 19.117 1.00 51.16 120 LEU A CA 1
ATOM 979 C C . LEU A 1 120 ? 3.182 12.110 18.308 1.00 51.16 120 LEU A C 1
ATOM 981 O O . LEU A 1 120 ? 2.016 11.739 18.259 1.00 51.16 120 LEU A O 1
ATOM 985 N N . GLU A 1 121 ? 3.620 13.176 17.637 1.00 49.97 121 GLU A N 1
ATOM 986 C CA . GLU A 1 121 ? 2.848 13.992 16.692 1.00 49.97 121 GLU A CA 1
ATOM 987 C C . GLU A 1 121 ? 2.639 13.306 15.341 1.00 49.97 121 GLU A C 1
ATOM 989 O O . GLU A 1 121 ? 1.954 13.861 14.479 1.00 49.97 121 GLU A O 1
ATOM 994 N N . ARG A 1 122 ? 3.172 12.089 15.130 1.00 53.78 122 ARG A N 1
ATOM 995 C CA . ARG A 1 122 ? 2.627 11.232 14.072 1.00 53.78 122 ARG A CA 1
ATOM 996 C C . ARG A 1 122 ? 1.140 11.123 14.339 1.00 53.78 122 ARG A C 1
ATOM 998 O O . ARG A 1 122 ? 0.771 10.516 15.337 1.00 53.78 122 ARG A O 1
ATOM 1005 N N . GLU A 1 123 ? 0.341 11.741 13.471 1.00 57.62 123 GLU A N 1
ATOM 1006 C CA . GLU A 1 123 ? -1.115 11.790 13.560 1.00 57.62 123 GLU A CA 1
ATOM 1007 C C . GLU A 1 123 ? -1.619 10.411 13.999 1.00 57.62 123 GLU A C 1
ATOM 1009 O O . GLU A 1 123 ? -1.559 9.437 13.244 1.00 57.62 123 GLU A O 1
ATOM 1014 N N . VAL A 1 124 ? -1.991 10.299 15.280 1.00 64.00 124 VAL A N 1
ATOM 1015 C CA . VAL A 1 124 ? -2.421 9.029 15.856 1.00 64.00 124 VAL A CA 1
ATOM 1016 C C . VAL A 1 124 ? -3.818 8.804 15.319 1.00 64.00 124 VAL A C 1
ATOM 1018 O O . VAL A 1 124 ? -4.799 9.303 15.861 1.00 64.00 124 VAL A O 1
ATOM 1021 N N . PHE A 1 125 ? -3.898 8.110 14.193 1.00 74.88 125 PHE A N 1
ATOM 1022 C CA . PHE A 1 125 ? -5.167 7.698 13.634 1.00 74.88 125 PHE A CA 1
ATOM 1023 C C . PHE A 1 125 ? -5.720 6.518 14.434 1.00 74.88 125 PHE A C 1
ATOM 1025 O O . PHE A 1 125 ? -4.988 5.610 14.842 1.00 74.88 125 PHE A O 1
ATOM 1032 N N . ASP A 1 126 ? -7.039 6.502 14.606 1.00 74.50 126 ASP A N 1
ATOM 1033 C CA . ASP A 1 126 ? -7.753 5.377 15.219 1.00 74.50 126 ASP A CA 1
ATOM 1034 C C . ASP A 1 126 ? -7.815 4.148 14.303 1.00 74.50 126 ASP A C 1
ATOM 1036 O O . ASP A 1 126 ? -8.256 3.081 14.730 1.00 74.50 126 ASP A O 1
ATOM 1040 N N . PHE A 1 127 ? -7.321 4.277 13.067 1.00 83.06 127 PHE A N 1
ATOM 1041 C CA . PHE A 1 127 ? -7.157 3.228 12.065 1.00 83.06 127 PHE A CA 1
ATOM 1042 C C . PHE A 1 127 ? -5.692 3.080 11.637 1.00 83.06 127 PHE A C 1
ATOM 1044 O O . PHE A 1 127 ? -4.911 4.030 11.663 1.00 83.06 127 PHE A O 1
ATOM 1051 N N . VAL A 1 128 ? -5.325 1.872 11.209 1.00 85.75 128 VAL A N 1
ATOM 1052 C CA . VAL A 1 128 ? -3.986 1.570 10.692 1.00 85.75 128 VAL A CA 1
ATOM 1053 C C . VAL A 1 128 ? -3.816 2.194 9.304 1.00 85.75 128 VAL A C 1
ATOM 1055 O O . VAL A 1 128 ? -4.576 1.884 8.384 1.00 85.75 128 VAL A O 1
ATOM 1058 N N . LEU A 1 129 ? -2.812 3.059 9.141 1.00 86.88 129 LEU A N 1
ATOM 1059 C CA . LEU A 1 129 ? -2.520 3.751 7.887 1.00 86.88 129 LEU A CA 1
ATOM 1060 C C . LEU A 1 129 ? -1.079 3.496 7.451 1.00 86.88 129 LEU A C 1
ATOM 1062 O O . LEU A 1 129 ? -0.131 3.799 8.169 1.00 86.88 129 LEU A O 1
ATOM 1066 N N . PHE A 1 130 ? -0.924 3.024 6.216 1.00 84.25 130 PHE A N 1
ATOM 1067 C CA . PHE A 1 130 ? 0.372 2.899 5.565 1.00 84.25 130 PHE A CA 1
ATOM 1068 C C . PHE A 1 130 ? 0.385 3.641 4.239 1.00 84.25 130 PHE A C 1
ATOM 1070 O O . PHE A 1 130 ? -0.459 3.416 3.370 1.00 84.25 130 PHE A O 1
ATOM 1077 N N . GLU A 1 131 ? 1.398 4.479 4.053 1.00 83.38 131 GLU A N 1
ATOM 1078 C CA . GLU A 1 131 ? 1.658 5.100 2.764 1.00 83.38 131 GLU A CA 1
ATOM 1079 C C . GLU A 1 131 ? 2.444 4.146 1.862 1.00 83.38 131 GLU A C 1
ATOM 1081 O O . GLU A 1 131 ? 3.477 3.583 2.240 1.00 83.38 131 GLU A O 1
ATOM 1086 N N . ILE A 1 132 ? 1.946 3.978 0.639 1.00 83.44 132 ILE A N 1
ATOM 1087 C CA . ILE A 1 132 ? 2.661 3.299 -0.437 1.00 83.44 132 ILE A CA 1
ATOM 1088 C C . ILE A 1 132 ? 3.146 4.384 -1.393 1.00 83.44 132 ILE A C 1
ATOM 1090 O O . ILE A 1 132 ? 2.349 5.156 -1.931 1.00 83.44 132 ILE A O 1
ATOM 1094 N N . LEU A 1 133 ? 4.462 4.450 -1.592 1.00 75.69 133 LEU A N 1
ATOM 1095 C CA . LEU A 1 133 ? 5.082 5.409 -2.497 1.00 75.69 133 LEU A CA 1
ATOM 1096 C C . LEU A 1 133 ? 4.653 5.109 -3.942 1.00 75.69 133 LEU A C 1
ATOM 1098 O O . LEU A 1 133 ? 4.999 4.062 -4.488 1.00 75.69 133 LEU A O 1
ATOM 1102 N N . ASP A 1 134 ? 3.927 6.039 -4.567 1.00 72.38 134 ASP A N 1
ATOM 1103 C CA . ASP A 1 134 ? 3.686 6.022 -6.014 1.00 72.38 134 ASP A CA 1
ATOM 1104 C C . ASP A 1 134 ? 4.809 6.820 -6.702 1.00 72.38 134 ASP A C 1
ATOM 1106 O O . ASP A 1 134 ? 4.835 8.052 -6.586 1.00 72.38 134 ASP A O 1
ATOM 1110 N N . PRO A 1 135 ? 5.726 6.168 -7.446 1.00 64.81 135 PRO A N 1
ATOM 1111 C CA . PRO A 1 135 ? 6.829 6.859 -8.108 1.00 64.81 135 PRO A CA 1
ATOM 1112 C C . PRO A 1 135 ? 6.369 7.894 -9.149 1.00 64.81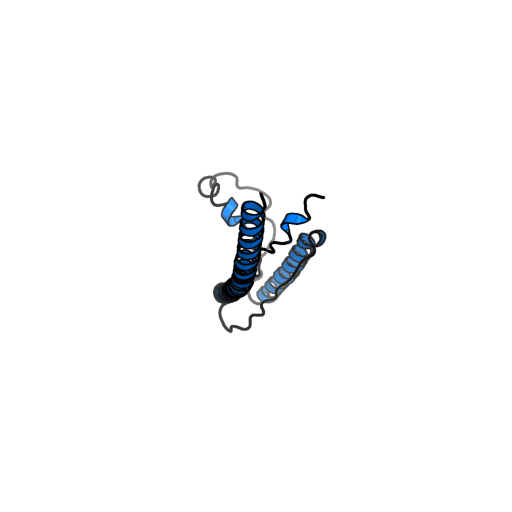 135 PRO A C 1
ATOM 1114 O O . PRO A 1 135 ? 7.149 8.767 -9.519 1.00 64.81 135 PRO A O 1
ATOM 1117 N N . LYS A 1 136 ? 5.108 7.859 -9.611 1.00 62.91 136 LYS A N 1
ATOM 1118 C CA . LYS A 1 136 ? 4.566 8.867 -10.540 1.00 62.91 136 LYS A CA 1
ATOM 1119 C C . LYS A 1 136 ? 4.045 10.132 -9.850 1.00 62.91 136 LYS A C 1
ATOM 1121 O O . LYS A 1 136 ? 3.864 11.141 -10.536 1.00 62.91 136 LYS A O 1
ATOM 1126 N N . ARG A 1 137 ? 3.803 10.111 -8.533 1.00 58.56 137 ARG A N 1
ATOM 1127 C CA . ARG A 1 137 ? 3.176 11.228 -7.800 1.00 58.56 137 ARG A CA 1
ATOM 1128 C C . ARG A 1 137 ? 4.089 12.456 -7.695 1.00 58.56 137 ARG A C 1
ATOM 1130 O O . ARG A 1 137 ? 3.629 13.546 -8.003 1.00 58.56 137 ARG A O 1
ATOM 1137 N N . ASN A 1 138 ? 5.386 12.276 -7.437 1.00 52.56 138 ASN A N 1
ATOM 1138 C CA . ASN A 1 138 ? 6.342 13.387 -7.260 1.00 52.56 138 ASN A CA 1
ATOM 1139 C C . ASN A 1 138 ? 6.633 14.222 -8.526 1.00 52.56 138 ASN A C 1
ATOM 1141 O O . ASN A 1 138 ? 7.379 15.192 -8.456 1.00 52.56 138 ASN A O 1
ATOM 1145 N N . SER A 1 139 ? 6.086 13.855 -9.690 1.00 52.75 139 SER A N 1
ATOM 1146 C CA . SER A 1 139 ? 6.344 14.562 -10.957 1.00 52.75 139 SER A CA 1
ATOM 1147 C C . SER A 1 139 ? 5.320 15.649 -11.299 1.00 52.75 139 SER A C 1
ATOM 1149 O O . SER A 1 139 ? 5.588 16.472 -12.168 1.00 52.75 139 SER A O 1
ATOM 1151 N N . LYS A 1 140 ? 4.146 15.661 -10.651 1.00 51.72 140 LYS A N 1
ATOM 1152 C CA . LYS A 1 140 ? 3.033 16.565 -11.007 1.00 51.72 140 LYS A CA 1
ATOM 1153 C C . LYS A 1 140 ? 2.835 17.743 -10.057 1.00 51.72 140 LYS A C 1
ATOM 1155 O O . LYS A 1 140 ? 1.960 18.562 -10.308 1.00 51.72 140 LYS A O 1
ATOM 1160 N N . ASP A 1 141 ? 3.661 17.853 -9.024 1.00 52.91 141 ASP A N 1
ATOM 1161 C CA . ASP A 1 141 ? 3.551 18.922 -8.028 1.00 52.91 141 ASP A CA 1
ATOM 1162 C C . ASP A 1 141 ? 4.362 20.186 -8.420 1.00 52.91 141 ASP A C 1
ATOM 1164 O O . ASP A 1 141 ? 4.388 21.158 -7.671 1.00 52.91 141 ASP A O 1
ATOM 1168 N N . HIS A 1 142 ? 4.988 20.203 -9.611 1.00 43.22 142 HIS A N 1
ATOM 1169 C CA . HIS A 1 142 ? 5.828 21.302 -10.124 1.00 43.22 142 HIS A CA 1
ATOM 1170 C C . HIS A 1 142 ? 5.529 21.723 -11.584 1.00 43.22 142 HIS A C 1
ATOM 1172 O O . HIS A 1 142 ? 6.442 22.006 -12.363 1.00 43.22 142 HIS A O 1
ATOM 1178 N N . SER A 1 143 ? 4.261 21.798 -11.993 1.00 34.53 143 SER A N 1
ATOM 1179 C CA . SER A 1 143 ? 3.862 22.539 -13.207 1.00 34.53 143 SER A CA 1
ATOM 1180 C C . SER A 1 143 ? 2.528 23.240 -13.031 1.00 34.53 143 SER A C 1
ATOM 1182 O O . SER A 1 143 ? 1.628 22.630 -12.413 1.00 34.53 143 SER A O 1
#

Secondary structure (DSSP, 8-state):
-HHHHHHHHHHHHHHHHHHHHHHHHHHHHHHHHHHHHHHHHHHHHHHHHHHHH-SS-----------TTTHHHHHHHHHHHHHHHHHHHGGGS---------S-------SSSHHHHHHHTS---SS-------TTGGGSTT-

pLDDT: mean 74.0, std 18.99, range [34.53, 95.5]

Foldseek 3Di:
DVVVVVVVVVVVVVVVVVVVVVVVVCVVVVVVVLVVVVVVVVVVQQVVCCVLPNDDSPDDDDDDDDDPVCVVVVLVVQQVVLVVVVVVVCPVDDDDDPDDDDDDDDDDDPDPQDPCVVVVPPPPGPHRDDDDDDVVPVPPPPD

InterPro domains:
  IPR004907 ATPase, V1 complex, subunit C [PF03223] (16-106)
  IPR004907 ATPase, V1 complex, subunit C [PTHR10137] (17-132)
  IPR036132 Vacuolar ATP synthase subunit C superfamily [SSF118203] (17-132)

Sequence (143 aa):
MQRKHVERVDFKFFLEHSLSELLRLSRINFSETFQVIVHLKVIQTYIESLLRYGLPAHYCTIMIKPEPKNLKKILHQLSSFYNSLESNNTNGSTKTNKNKLDKQINDSDEVIGGEYASVLEREVFDFVLFEILDPKRNSKDHS

Organism: NCBI:txid27350